Protein AF-A0A380DVN3-F1 (afdb_monomer_lite)

Structure (mmCIF, N/CA/C/O backbone):
data_AF-A0A380DVN3-F1
#
_entry.id   AF-A0A380DVN3-F1
#
loop_
_atom_site.group_PDB
_atom_site.id
_atom_site.type_symbol
_atom_site.label_atom_id
_atom_site.label_alt_id
_atom_site.label_comp_id
_atom_site.label_asym_id
_atom_site.label_entity_id
_atom_site.label_seq_id
_atom_site.pdbx_PDB_ins_code
_atom_site.Cartn_x
_atom_site.Cartn_y
_atom_site.Cartn_z
_atom_site.occupancy
_atom_site.B_iso_or_equiv
_atom_site.auth_seq_id
_atom_site.auth_comp_id
_atom_site.auth_asym_id
_atom_site.auth_atom_id
_atom_site.pdbx_PDB_model_num
ATOM 1 N N . MET A 1 1 ? -17.365 6.512 11.469 1.00 57.22 1 MET A N 1
ATOM 2 C CA . MET A 1 1 ? -17.060 5.549 12.555 1.00 57.22 1 MET A CA 1
ATOM 3 C C . MET A 1 1 ? -17.392 4.105 12.179 1.00 57.22 1 MET A C 1
ATOM 5 O O . MET A 1 1 ? -16.638 3.231 12.571 1.00 57.22 1 MET A O 1
ATOM 9 N N . LYS A 1 2 ? -18.469 3.851 11.414 1.00 80.12 2 LYS A N 1
ATOM 10 C CA . LYS A 1 2 ? -18.889 2.492 11.026 1.00 80.12 2 LYS A CA 1
ATOM 11 C C . LYS A 1 2 ? -17.952 1.792 10.036 1.00 80.12 2 LYS A C 1
ATOM 13 O O . LYS A 1 2 ? -17.666 0.627 10.229 1.00 80.12 2 LYS A O 1
ATOM 18 N N . THR A 1 3 ? -17.379 2.519 9.079 1.00 93.12 3 THR A N 1
ATOM 19 C CA . THR A 1 3 ? -16.605 1.939 7.967 1.00 93.12 3 THR A CA 1
ATOM 20 C C . THR A 1 3 ? -15.457 1.022 8.403 1.00 93.12 3 THR A C 1
ATOM 22 O O . THR A 1 3 ? -15.417 -0.133 8.015 1.00 93.12 3 THR A O 1
ATOM 25 N N . PHE A 1 4 ? -14.549 1.480 9.274 1.00 93.06 4 PHE A N 1
ATOM 26 C CA . PHE A 1 4 ? -13.461 0.612 9.749 1.00 93.06 4 PHE A CA 1
ATOM 27 C C . PHE A 1 4 ? -13.952 -0.519 10.647 1.00 93.06 4 PHE A C 1
ATOM 29 O O . PHE A 1 4 ? -13.306 -1.559 10.710 1.00 93.06 4 PHE A O 1
ATOM 36 N N . LYS A 1 5 ? -15.085 -0.323 11.334 1.00 92.88 5 LYS A N 1
ATOM 37 C CA . LYS A 1 5 ? -15.685 -1.378 12.141 1.00 92.88 5 LYS A CA 1
ATOM 38 C C . LYS A 1 5 ? -16.266 -2.476 11.250 1.00 92.88 5 LYS A C 1
ATOM 40 O O . LYS A 1 5 ? -16.000 -3.634 11.513 1.00 92.88 5 LYS A O 1
ATOM 45 N N . GLU A 1 6 ? -16.920 -2.106 10.154 1.00 95.38 6 GLU A N 1
ATOM 46 C CA . GLU A 1 6 ? -17.365 -3.031 9.105 1.00 95.38 6 GLU A CA 1
ATOM 47 C C . GLU A 1 6 ? -16.175 -3.749 8.452 1.00 95.38 6 GLU A C 1
ATOM 49 O O . GLU A 1 6 ? -16.211 -4.963 8.303 1.00 95.38 6 GLU A O 1
ATOM 54 N N . TYR A 1 7 ? -15.083 -3.041 8.140 1.00 95.88 7 TYR A N 1
ATOM 55 C CA . TYR A 1 7 ? -13.867 -3.679 7.614 1.00 95.88 7 TYR A CA 1
ATOM 56 C C . TYR A 1 7 ? -13.255 -4.680 8.595 1.00 95.88 7 TYR A C 1
ATOM 58 O O . TYR A 1 7 ? -12.763 -5.721 8.172 1.00 95.88 7 TYR A O 1
ATOM 66 N N . GLN A 1 8 ? -13.291 -4.378 9.895 1.00 94.56 8 GLN A N 1
ATOM 67 C CA . GLN A 1 8 ? -12.841 -5.300 10.933 1.00 94.56 8 GLN A CA 1
ATOM 68 C C . GLN A 1 8 ? -13.773 -6.511 11.053 1.00 94.56 8 GLN A C 1
ATOM 70 O O . GLN A 1 8 ? -13.293 -7.636 11.113 1.00 94.56 8 GLN A O 1
ATOM 75 N N . ASP A 1 9 ? -15.086 -6.283 11.102 1.00 95.19 9 ASP A N 1
ATOM 76 C CA . ASP A 1 9 ? -16.087 -7.334 11.318 1.00 95.19 9 ASP A CA 1
ATOM 77 C C . ASP A 1 9 ? -16.170 -8.301 10.127 1.00 95.19 9 ASP A C 1
ATOM 79 O O . ASP A 1 9 ? -16.458 -9.480 10.314 1.00 95.19 9 ASP A O 1
ATOM 83 N N . ASN A 1 10 ? -15.869 -7.815 8.920 1.00 95.75 10 ASN A N 1
ATOM 84 C CA . ASN A 1 10 ? -15.857 -8.608 7.692 1.00 95.75 10 ASN A CA 1
ATOM 85 C C . ASN A 1 10 ? -14.471 -9.172 7.333 1.00 95.75 10 ASN A C 1
ATOM 87 O O . ASN A 1 10 ? -14.340 -9.757 6.262 1.00 95.75 10 ASN A O 1
ATOM 91 N N . GLU A 1 11 ? -13.438 -8.936 8.154 1.00 93.00 11 GLU A N 1
ATOM 92 C CA . GLU A 1 11 ? -12.032 -9.241 7.824 1.00 93.00 11 GLU A CA 1
ATOM 93 C C . GLU A 1 11 ? -11.644 -8.778 6.407 1.00 93.00 11 GLU A C 1
ATOM 95 O O . GLU A 1 11 ? -10.947 -9.459 5.655 1.00 93.00 11 GLU A O 1
ATOM 100 N N . GLN A 1 12 ? -12.138 -7.600 6.018 1.00 93.25 12 GLN A N 1
ATOM 101 C CA . GLN A 1 12 ? -12.048 -7.132 4.644 1.00 93.25 12 GLN A CA 1
ATOM 102 C C . GLN A 1 12 ? -10.587 -6.881 4.261 1.00 93.25 12 GLN A C 1
ATOM 104 O O . GLN A 1 12 ? -9.881 -6.135 4.946 1.00 93.25 12 GLN A O 1
ATOM 109 N N . LEU A 1 13 ? -10.165 -7.457 3.134 1.00 92.25 13 LEU A N 1
ATOM 110 C CA . LEU A 1 13 ? -8.881 -7.149 2.513 1.00 92.25 13 LEU A CA 1
ATOM 111 C C . LEU A 1 13 ? -8.915 -5.729 1.941 1.00 92.25 13 LEU A C 1
ATOM 113 O O . LEU A 1 13 ? -9.790 -5.363 1.153 1.00 92.25 13 LEU A O 1
ATOM 117 N N . LEU A 1 14 ? -7.961 -4.918 2.380 1.00 92.81 14 LEU A N 1
ATOM 118 C CA . LEU A 1 14 ? -7.795 -3.524 2.004 1.00 92.81 14 LEU A CA 1
ATOM 119 C C . LEU A 1 14 ? -6.467 -3.359 1.274 1.00 92.81 14 LEU A C 1
ATOM 121 O O . LEU A 1 14 ? -5.404 -3.582 1.858 1.00 92.81 14 LEU A O 1
ATOM 125 N N . ASP A 1 15 ? -6.537 -2.896 0.029 1.00 89.75 15 ASP A N 1
ATOM 126 C CA . ASP A 1 15 ? -5.372 -2.427 -0.713 1.00 89.75 15 ASP A CA 1
ATOM 127 C C . ASP A 1 15 ? -5.040 -0.988 -0.290 1.00 89.75 15 ASP A C 1
ATOM 129 O O . ASP A 1 15 ? -5.816 -0.054 -0.528 1.00 89.75 15 ASP A O 1
ATOM 133 N N . ILE A 1 16 ? -3.913 -0.808 0.400 1.00 92.06 16 ILE A N 1
ATOM 134 C CA . ILE A 1 16 ? -3.509 0.476 0.977 1.00 92.06 16 ILE A CA 1
ATOM 135 C C . ILE A 1 16 ? -2.150 0.933 0.452 1.00 92.06 16 ILE A C 1
ATOM 137 O O . ILE A 1 16 ? -1.242 0.151 0.173 1.00 92.06 16 ILE A O 1
ATOM 141 N N . ARG A 1 17 ? -1.991 2.257 0.378 1.00 91.19 17 ARG A N 1
ATOM 142 C CA . ARG A 1 17 ? -0.750 2.922 -0.029 1.00 91.19 17 ARG A CA 1
ATOM 143 C C . ARG A 1 17 ? -0.169 3.683 1.149 1.00 91.19 17 ARG A C 1
ATOM 145 O O . ARG A 1 17 ? -0.834 4.562 1.696 1.00 91.19 17 ARG A O 1
ATOM 152 N N . VAL A 1 18 ? 1.071 3.376 1.520 1.00 91.38 18 VAL A N 1
ATOM 153 C CA . VAL A 1 18 ? 1.731 3.987 2.681 1.00 91.38 18 VAL A CA 1
ATOM 154 C C . VAL A 1 18 ? 3.037 4.641 2.256 1.00 91.38 18 VAL A C 1
ATOM 156 O O . VAL A 1 18 ? 3.942 3.991 1.738 1.00 91.38 18 VAL A O 1
ATOM 159 N N . VAL A 1 19 ? 3.147 5.946 2.504 1.00 89.38 19 VAL A N 1
ATOM 160 C CA . VAL A 1 19 ? 4.385 6.704 2.298 1.00 89.38 19 VAL A CA 1
ATOM 161 C C . VAL A 1 19 ? 5.205 6.677 3.587 1.00 89.38 19 VAL A C 1
ATOM 163 O O . VAL A 1 19 ? 4.736 7.116 4.637 1.00 89.38 19 VAL A O 1
ATOM 166 N N . ILE A 1 20 ? 6.432 6.159 3.516 1.00 89.62 20 ILE A N 1
ATOM 167 C CA . ILE A 1 20 ? 7.307 5.956 4.679 1.00 89.62 20 ILE A CA 1
ATOM 168 C C . ILE A 1 20 ? 8.374 7.058 4.727 1.00 89.62 20 ILE A C 1
ATOM 170 O O . ILE A 1 20 ? 8.981 7.397 3.711 1.00 89.62 20 ILE A O 1
ATOM 174 N N . THR A 1 21 ? 8.625 7.605 5.920 1.00 92.12 21 THR A N 1
ATOM 175 C CA . THR A 1 21 ? 9.653 8.622 6.235 1.00 92.12 21 THR A CA 1
ATOM 176 C C . THR A 1 21 ? 9.416 10.021 5.657 1.00 92.12 21 THR A C 1
ATOM 178 O O . THR A 1 21 ? 9.417 10.982 6.423 1.00 92.12 21 THR A O 1
ATOM 181 N N . ARG A 1 22 ? 9.246 10.178 4.338 1.00 90.94 22 ARG A N 1
ATOM 182 C CA . ARG A 1 22 ? 9.094 11.490 3.677 1.00 90.94 22 ARG A CA 1
ATOM 183 C C . ARG A 1 22 ? 7.916 11.484 2.711 1.00 90.94 22 ARG A C 1
ATOM 185 O O . ARG A 1 22 ? 7.835 10.557 1.915 1.00 90.94 22 ARG A O 1
ATOM 192 N N . PRO A 1 23 ? 7.096 12.548 2.671 1.00 85.25 23 PRO A N 1
ATOM 193 C CA . PRO A 1 23 ? 5.916 12.623 1.805 1.00 85.25 23 PRO A CA 1
ATOM 194 C C . PRO A 1 23 ? 6.240 12.595 0.302 1.00 85.25 23 PRO A C 1
ATOM 196 O O . PRO A 1 23 ? 5.359 12.321 -0.499 1.00 85.25 23 PRO A O 1
ATOM 199 N N . ALA A 1 24 ? 7.491 12.876 -0.076 1.00 80.81 24 ALA A N 1
ATOM 200 C CA . ALA A 1 24 ? 7.960 12.829 -1.460 1.00 80.81 24 ALA A CA 1
ATOM 201 C C . ALA A 1 24 ? 8.380 11.423 -1.931 1.00 80.81 24 ALA A C 1
ATOM 203 O O . ALA A 1 24 ? 8.731 11.264 -3.096 1.00 80.81 24 ALA A O 1
ATOM 204 N N . ASN A 1 25 ? 8.417 10.426 -1.040 1.00 76.88 25 ASN A N 1
ATOM 205 C CA . ASN A 1 25 ? 8.773 9.061 -1.415 1.00 76.88 25 ASN A CA 1
ATOM 206 C C . ASN A 1 25 ? 7.600 8.379 -2.137 1.00 76.88 25 ASN A C 1
ATOM 208 O O . ASN A 1 25 ? 6.435 8.634 -1.822 1.00 76.88 25 ASN A O 1
ATOM 212 N N . ASP A 1 26 ? 7.918 7.451 -3.039 1.00 79.31 26 ASP A N 1
ATOM 213 C CA . ASP A 1 26 ? 6.907 6.595 -3.654 1.00 79.31 26 ASP A CA 1
ATOM 214 C C . ASP A 1 26 ? 6.189 5.750 -2.582 1.00 79.31 26 ASP A 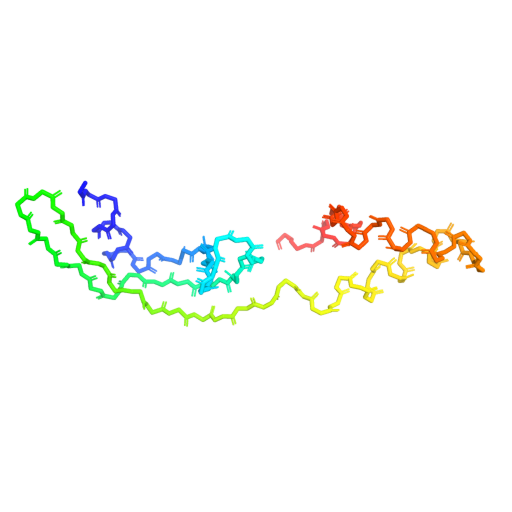C 1
ATOM 216 O O . ASP A 1 26 ? 6.850 5.182 -1.703 1.00 79.31 26 ASP A O 1
ATOM 220 N N . PRO A 1 27 ? 4.846 5.654 -2.616 1.00 82.94 27 PRO A N 1
ATOM 221 C CA . PRO A 1 27 ? 4.105 4.840 -1.664 1.00 82.94 27 PRO A CA 1
ATOM 222 C C . PRO A 1 27 ? 4.420 3.351 -1.829 1.00 82.94 27 PRO A C 1
ATOM 224 O O . PRO A 1 27 ? 4.368 2.816 -2.937 1.00 82.94 27 PRO A O 1
ATOM 227 N N . ALA A 1 28 ? 4.661 2.667 -0.714 1.00 87.12 28 ALA A N 1
ATOM 228 C CA . ALA A 1 28 ? 4.660 1.212 -0.673 1.00 87.12 28 ALA A CA 1
ATOM 229 C C . ALA A 1 28 ? 3.214 0.691 -0.687 1.00 87.12 28 ALA A C 1
ATOM 231 O O . ALA A 1 28 ? 2.317 1.312 -0.105 1.00 87.12 28 ALA A O 1
ATOM 232 N N . LEU A 1 29 ? 3.002 -0.434 -1.368 1.00 86.56 29 LEU A N 1
ATOM 233 C CA . LEU A 1 29 ? 1.702 -1.084 -1.487 1.00 86.56 29 LEU A CA 1
ATOM 234 C C . LEU A 1 29 ? 1.589 -2.207 -0.465 1.00 86.56 29 LEU A C 1
ATOM 236 O O . LEU A 1 29 ? 2.531 -2.983 -0.276 1.00 86.56 29 LEU A O 1
ATOM 240 N N . PHE A 1 30 ? 0.438 -2.281 0.187 1.00 90.88 30 PHE A N 1
ATOM 241 C CA . PHE A 1 30 ? 0.154 -3.324 1.155 1.00 90.88 30 PHE A CA 1
ATOM 242 C C . PHE A 1 30 ? -1.248 -3.859 0.951 1.00 90.88 30 PHE A C 1
ATOM 244 O O . PHE A 1 30 ? -2.203 -3.097 0.821 1.00 90.88 30 PHE A O 1
ATOM 251 N N . GLU A 1 31 ? -1.361 -5.175 1.020 1.00 92.81 31 GLU A N 1
ATOM 252 C CA . GLU A 1 31 ? -2.625 -5.830 1.298 1.00 92.81 31 GLU A CA 1
ATOM 253 C C . GLU A 1 31 ? -2.766 -5.920 2.818 1.00 92.81 31 GLU A C 1
ATOM 255 O O . GLU A 1 31 ? -1.828 -6.317 3.516 1.00 92.81 31 GLU A O 1
ATOM 260 N N . SER A 1 32 ? -3.896 -5.475 3.359 1.00 94.62 32 SER A N 1
ATOM 261 C CA . SER A 1 32 ? -4.040 -5.308 4.804 1.00 94.62 32 SER A CA 1
ATOM 262 C C . SER A 1 32 ? -5.430 -5.638 5.322 1.00 94.62 32 SER A C 1
ATOM 264 O O . SER A 1 32 ? -6.418 -5.512 4.607 1.00 94.62 32 SER A O 1
ATOM 266 N N . THR A 1 33 ? -5.513 -6.011 6.595 1.00 96.56 33 THR A N 1
ATOM 267 C CA . THR A 1 33 ? -6.775 -6.183 7.326 1.00 96.56 33 THR A CA 1
ATOM 268 C C . THR A 1 33 ? -6.750 -5.371 8.618 1.00 96.56 33 THR A C 1
ATOM 270 O O . THR A 1 33 ? -5.693 -5.066 9.182 1.00 96.56 33 THR A O 1
ATOM 273 N N . VAL A 1 34 ? -7.927 -4.967 9.103 1.00 97.00 34 VAL A N 1
ATOM 274 C CA . VAL A 1 34 ? -8.037 -4.192 10.346 1.00 97.00 34 VAL A CA 1
ATOM 275 C C . VAL A 1 34 ? -7.937 -5.131 11.545 1.00 97.00 34 VAL A C 1
ATOM 277 O O . VAL A 1 34 ? -8.863 -5.885 11.828 1.00 97.00 34 VAL A O 1
ATOM 280 N N . LYS A 1 35 ? -6.843 -5.043 12.309 1.00 96.69 35 LYS A N 1
ATOM 281 C CA . LYS A 1 35 ? -6.623 -5.902 13.481 1.00 96.69 35 LYS A CA 1
ATOM 282 C C . LYS A 1 35 ? -7.299 -5.371 14.737 1.00 96.69 35 LYS A C 1
ATOM 284 O O . LYS A 1 35 ? -7.895 -6.126 15.502 1.00 96.69 35 LYS A O 1
ATOM 289 N N . SER A 1 36 ? -7.196 -4.066 14.982 1.00 95.81 36 SER A N 1
ATOM 290 C CA . SER A 1 36 ? -7.818 -3.445 16.155 1.00 95.81 36 SER A CA 1
ATOM 291 C C . SER A 1 36 ? -8.168 -1.981 15.927 1.00 95.81 36 SER A C 1
ATOM 293 O O . SER A 1 36 ? -7.524 -1.284 15.143 1.00 95.81 36 SER A O 1
ATOM 295 N N . ILE A 1 37 ? -9.196 -1.519 16.642 1.00 95.56 37 ILE A N 1
ATOM 296 C CA . ILE A 1 37 ? -9.685 -0.142 16.598 1.00 95.56 37 ILE A CA 1
ATOM 297 C C . ILE A 1 37 ? -9.843 0.354 18.031 1.00 95.56 37 ILE A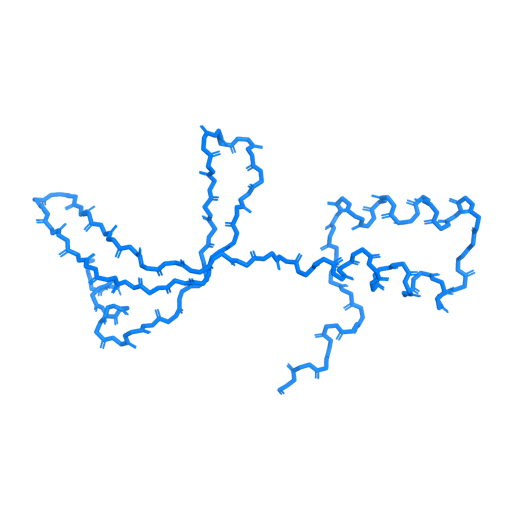 C 1
ATOM 299 O O . ILE A 1 37 ? -10.567 -0.243 18.830 1.00 95.56 37 ILE A O 1
ATOM 303 N N . LYS A 1 38 ? -9.203 1.478 18.350 1.00 95.75 38 LYS A N 1
ATOM 304 C CA . LYS A 1 38 ? -9.358 2.182 19.622 1.00 95.75 38 LYS A CA 1
ATOM 305 C C . LYS A 1 38 ? -9.908 3.578 19.370 1.00 95.75 38 LYS A C 1
ATOM 307 O O . LYS A 1 38 ? -9.264 4.406 18.732 1.00 95.75 38 LYS A O 1
ATOM 312 N N . ASN A 1 39 ? -11.101 3.835 19.891 1.00 93.75 39 ASN A N 1
ATOM 313 C CA . ASN A 1 39 ? -11.787 5.110 19.725 1.00 93.75 39 ASN A CA 1
ATOM 314 C C . ASN A 1 39 ? -11.508 6.047 20.903 1.00 93.75 39 ASN A C 1
ATOM 316 O O . ASN A 1 39 ? -11.505 5.628 22.061 1.00 93.75 39 ASN A O 1
ATOM 320 N N . PHE A 1 40 ? -11.321 7.324 20.593 1.00 93.31 40 PHE A N 1
ATOM 321 C CA . PHE A 1 40 ? -11.248 8.425 21.547 1.00 93.31 40 PHE A CA 1
ATOM 322 C C . PHE A 1 40 ? -12.403 9.401 21.283 1.00 93.31 40 PHE A C 1
ATOM 324 O O . PHE A 1 40 ? -13.254 9.154 20.431 1.00 93.31 40 PHE A O 1
ATOM 331 N N . LYS A 1 41 ? -12.456 10.522 22.015 1.00 93.50 41 LYS A N 1
ATOM 332 C CA . LYS A 1 41 ? -13.559 11.496 21.897 1.00 93.50 41 LYS A CA 1
ATOM 333 C C . LYS A 1 41 ? -13.735 12.040 20.474 1.00 93.50 41 LYS A C 1
ATOM 335 O O . LYS A 1 41 ? -14.862 12.195 20.025 1.00 93.50 41 LYS A O 1
ATOM 340 N N . THR A 1 42 ? -12.633 12.343 19.789 1.00 94.88 42 THR A N 1
ATOM 341 C CA . THR A 1 42 ? -12.634 12.968 18.451 1.00 94.88 42 THR A CA 1
ATOM 342 C C . THR A 1 42 ? -11.690 12.294 17.458 1.00 94.88 42 THR A C 1
ATOM 344 O O . THR A 1 42 ? -11.691 12.637 16.281 1.00 94.88 42 THR A O 1
ATOM 347 N N . THR A 1 43 ? -10.880 11.341 17.912 1.00 95.56 43 THR A N 1
ATOM 348 C CA . THR A 1 43 ? -9.877 10.645 17.102 1.00 95.56 43 THR A CA 1
ATOM 349 C C . THR A 1 43 ? -10.008 9.139 17.277 1.00 95.56 43 THR A C 1
ATOM 351 O O . THR A 1 43 ? -10.682 8.653 18.187 1.00 95.56 43 THR A O 1
ATOM 354 N N . MET A 1 44 ? -9.352 8.385 16.403 1.00 94.62 44 MET A N 1
ATOM 355 C CA . MET A 1 44 ? -9.271 6.935 16.500 1.00 94.62 44 MET A CA 1
ATOM 356 C C . MET A 1 44 ? -7.863 6.463 16.148 1.00 94.62 44 MET A C 1
ATOM 358 O O . MET A 1 44 ? -7.178 7.081 15.336 1.00 94.62 44 MET A O 1
ATOM 362 N N . SER A 1 45 ? -7.440 5.374 16.777 1.00 96.75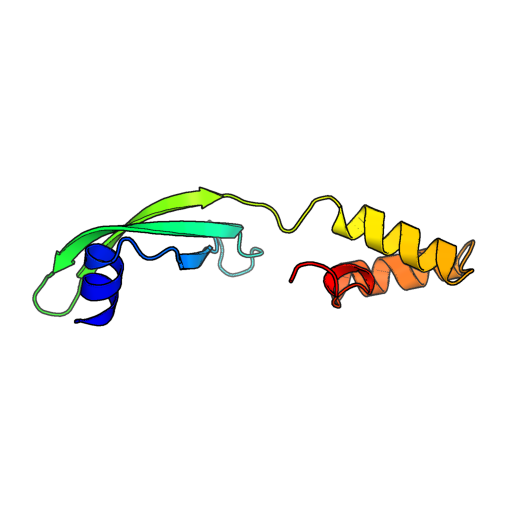 45 SER A N 1
ATOM 363 C CA . SER A 1 45 ? -6.215 4.646 16.464 1.00 96.75 45 SER A CA 1
ATOM 364 C C . SER A 1 45 ? -6.604 3.293 15.884 1.00 96.75 45 SER A C 1
ATOM 366 O O . SER A 1 45 ? -7.458 2.603 16.443 1.00 96.75 45 SER A O 1
ATOM 368 N N . ILE A 1 46 ? -6.016 2.945 14.745 1.00 96.56 46 ILE A N 1
ATOM 369 C CA . ILE A 1 46 ? -6.313 1.719 14.007 1.00 96.56 46 ILE A CA 1
ATOM 370 C C . ILE A 1 46 ? -4.995 0.997 13.780 1.00 96.56 46 ILE A C 1
ATOM 372 O O . ILE A 1 46 ? -4.027 1.610 13.330 1.00 96.56 46 ILE A O 1
ATOM 376 N N . VAL A 1 47 ? -4.965 -0.291 14.103 1.00 97.56 47 VAL A N 1
ATOM 377 C CA . VAL A 1 47 ? -3.831 -1.166 13.807 1.00 97.56 47 VAL A CA 1
ATOM 378 C C . VAL A 1 47 ? -4.220 -2.062 12.648 1.00 97.56 47 VAL A C 1
ATOM 380 O O . VAL A 1 47 ? -5.256 -2.727 12.705 1.00 97.56 47 VAL A O 1
ATOM 383 N N . PHE A 1 48 ? -3.370 -2.083 11.630 1.00 97.25 48 PHE A N 1
ATOM 384 C CA . PHE A 1 48 ? -3.501 -2.947 10.468 1.00 97.25 48 PHE A CA 1
ATOM 385 C C . PHE A 1 48 ? -2.478 -4.075 10.554 1.00 97.25 48 PHE A C 1
ATOM 387 O O . PHE A 1 48 ? -1.348 -3.863 11.001 1.00 97.25 48 PHE A O 1
ATOM 394 N N . GLU A 1 49 ? -2.886 -5.263 10.135 1.00 96.56 49 GLU A N 1
ATOM 395 C CA . GLU A 1 49 ? -1.970 -6.342 9.784 1.00 96.56 49 GLU A CA 1
ATOM 396 C C . GLU A 1 49 ? -1.729 -6.240 8.277 1.00 96.56 49 GLU A C 1
ATOM 398 O O . GLU A 1 49 ? -2.693 -6.223 7.515 1.00 96.56 49 GLU A O 1
ATOM 403 N N . CYS A 1 50 ? -0.473 -6.079 7.853 1.00 93.31 50 CYS A N 1
ATOM 404 C CA . CYS A 1 50 ? -0.138 -5.724 6.474 1.00 93.31 50 CYS A CA 1
ATOM 405 C C . CYS A 1 50 ? 0.870 -6.701 5.869 1.00 93.31 50 CYS A C 1
ATOM 407 O O . CYS A 1 50 ? 1.911 -6.974 6.469 1.00 93.31 50 CYS A O 1
ATOM 409 N N . HIS A 1 51 ? 0.615 -7.110 4.631 1.00 92.06 51 HIS A N 1
ATOM 410 C CA . HIS A 1 51 ? 1.547 -7.8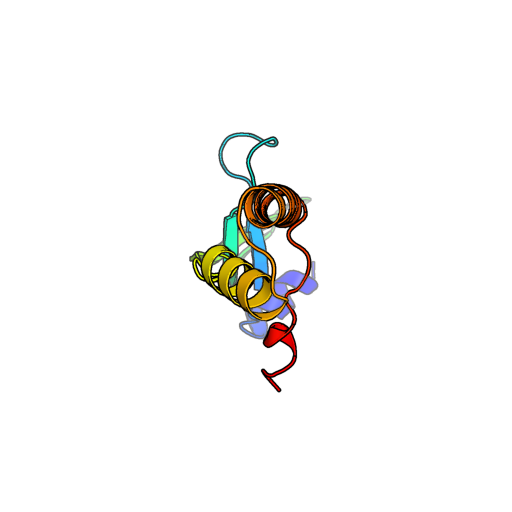24 3.771 1.00 92.06 51 HIS A CA 1
ATOM 411 C C . HIS A 1 51 ? 2.015 -6.872 2.672 1.00 92.06 51 HIS A C 1
ATOM 413 O O . HIS A 1 51 ? 1.216 -6.378 1.876 1.00 92.06 51 HIS A O 1
ATOM 419 N N . ILE A 1 52 ? 3.315 -6.562 2.660 1.00 90.75 52 ILE A N 1
ATOM 420 C CA . ILE A 1 52 ? 3.897 -5.726 1.609 1.00 90.75 52 ILE A CA 1
ATOM 421 C C . ILE A 1 52 ? 3.961 -6.526 0.315 1.00 90.75 52 ILE A C 1
ATOM 423 O O . ILE A 1 52 ? 4.447 -7.657 0.302 1.00 90.75 52 ILE A O 1
ATOM 427 N N . TYR A 1 53 ? 3.523 -5.920 -0.780 1.00 81.56 53 TYR A N 1
ATOM 428 C CA . TYR A 1 53 ? 3.741 -6.471 -2.106 1.00 81.56 53 TYR A CA 1
ATOM 429 C C . TYR A 1 53 ? 4.343 -5.398 -3.007 1.00 81.56 53 TYR A C 1
ATOM 431 O O . TYR A 1 53 ? 4.159 -4.194 -2.821 1.00 81.56 53 TYR A O 1
ATOM 439 N N . THR A 1 54 ? 5.136 -5.838 -3.975 1.00 71.50 54 THR A N 1
ATOM 440 C CA . THR A 1 54 ? 5.655 -4.944 -5.007 1.00 71.50 54 THR A CA 1
ATOM 441 C C . THR A 1 54 ? 4.750 -5.070 -6.220 1.00 71.50 54 THR A C 1
ATOM 443 O O . THR A 1 54 ? 4.387 -6.182 -6.601 1.00 71.50 54 THR A O 1
ATOM 446 N N . LEU A 1 55 ? 4.368 -3.939 -6.825 1.00 62.41 55 LEU A N 1
ATOM 447 C CA . LEU A 1 55 ? 3.845 -3.940 -8.193 1.00 62.41 55 LEU A CA 1
ATOM 448 C C . LEU A 1 55 ? 4.905 -4.649 -9.041 1.00 62.41 55 LEU A C 1
ATOM 450 O O . LEU A 1 55 ? 6.022 -4.141 -9.142 1.00 62.41 55 LEU A O 1
ATOM 454 N N . ARG A 1 56 ? 4.558 -5.867 -9.479 1.00 54.19 56 ARG A N 1
ATOM 455 C CA . ARG A 1 56 ? 5.413 -6.922 -10.041 1.00 54.19 56 ARG A CA 1
ATOM 456 C C . ARG A 1 56 ? 6.744 -6.391 -10.588 1.00 54.19 56 ARG A C 1
ATOM 458 O O . ARG A 1 56 ? 6.767 -5.583 -11.513 1.00 54.19 56 ARG A O 1
ATOM 465 N N . GLN A 1 57 ? 7.850 -6.954 -10.096 1.00 55.66 57 GLN A N 1
ATOM 466 C CA . GLN A 1 57 ? 9.178 -6.871 -10.730 1.00 55.66 57 GLN A CA 1
ATOM 467 C C . GLN A 1 57 ? 9.140 -7.206 -12.238 1.00 55.66 57 GLN A C 1
ATOM 469 O O . GLN A 1 57 ? 9.984 -6.736 -12.991 1.00 55.66 57 GLN A O 1
ATOM 474 N N . GLN A 1 58 ? 8.099 -7.914 -12.688 1.00 59.78 58 GLN A N 1
ATOM 475 C CA . GLN A 1 58 ? 7.827 -8.211 -14.089 1.00 59.78 58 GLN A CA 1
ATOM 476 C C . GLN A 1 58 ? 7.330 -7.021 -14.914 1.00 59.78 58 GLN A C 1
ATOM 478 O O . GLN A 1 58 ? 7.321 -7.139 -16.122 1.00 59.78 58 GLN A O 1
ATOM 483 N N . TYR A 1 59 ? 6.938 -5.864 -14.360 1.00 71.12 59 TYR A N 1
ATOM 484 C CA . TYR A 1 59 ? 6.491 -4.754 -15.222 1.00 71.12 59 TYR A CA 1
ATOM 485 C C . TYR A 1 59 ? 7.598 -4.312 -16.182 1.00 71.12 59 TYR A C 1
ATOM 487 O O . TYR A 1 59 ? 7.338 -4.072 -17.354 1.00 71.12 59 TYR A O 1
ATOM 495 N N . ALA A 1 60 ? 8.840 -4.234 -15.698 1.00 76.69 60 ALA A N 1
ATOM 496 C CA . ALA A 1 60 ? 9.983 -3.935 -16.551 1.00 76.69 60 ALA A CA 1
ATOM 497 C C . ALA A 1 60 ? 10.221 -5.051 -17.583 1.00 76.69 60 ALA A C 1
ATOM 499 O O . ALA A 1 60 ? 10.521 -4.757 -18.734 1.00 76.69 60 ALA A O 1
ATOM 500 N N . GLU A 1 61 ? 10.056 -6.312 -17.187 1.00 79.25 61 GLU A N 1
ATOM 501 C CA . GLU A 1 61 ? 10.252 -7.477 -18.057 1.00 79.25 61 GLU A CA 1
ATOM 502 C C . GLU A 1 61 ? 9.157 -7.563 -19.132 1.00 79.25 61 GLU A C 1
ATOM 504 O O . GLU A 1 61 ? 9.473 -7.562 -20.314 1.00 79.25 61 GLU A O 1
ATOM 509 N N . SER A 1 62 ? 7.883 -7.499 -18.746 1.00 81.56 62 SER A N 1
ATOM 510 C CA . SER A 1 62 ? 6.716 -7.496 -19.632 1.00 81.56 62 SER A CA 1
ATOM 511 C C . SER A 1 62 ? 6.649 -6.249 -20.516 1.00 81.56 62 SER A C 1
ATOM 513 O O . SER A 1 62 ? 6.266 -6.332 -21.678 1.00 81.56 62 SER A O 1
ATOM 515 N N . L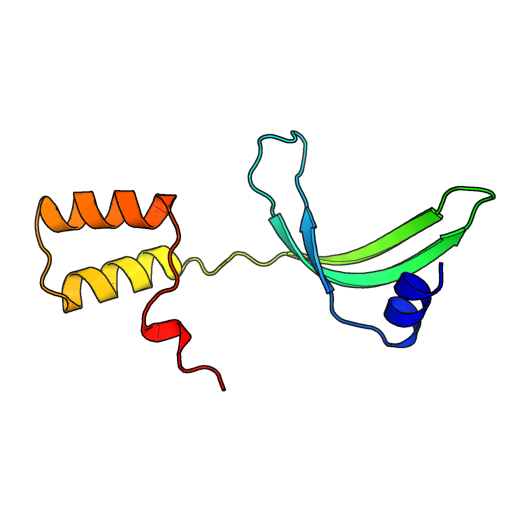EU A 1 63 ? 7.050 -5.074 -20.013 1.00 83.81 63 LEU A N 1
ATOM 516 C CA . LEU A 1 63 ? 7.170 -3.876 -20.849 1.00 83.81 63 LEU A CA 1
ATOM 517 C C . LEU A 1 63 ? 8.257 -4.066 -21.909 1.00 83.81 63 LEU A C 1
ATOM 519 O O . LEU A 1 63 ? 8.074 -3.648 -23.050 1.00 83.81 63 LEU A O 1
ATOM 523 N N . LEU A 1 64 ? 9.394 -4.656 -21.538 1.00 86.06 64 LEU A N 1
ATOM 524 C CA . LEU A 1 64 ? 10.471 -4.932 -22.481 1.00 86.06 64 LEU A CA 1
ATOM 525 C C . LEU A 1 64 ? 10.036 -5.966 -23.526 1.00 86.06 64 LEU A C 1
ATOM 527 O O . LEU A 1 64 ? 10.253 -5.729 -24.711 1.00 86.06 64 LEU A O 1
ATOM 531 N N . GLU A 1 65 ? 9.389 -7.051 -23.100 1.00 86.25 65 GLU A N 1
ATOM 532 C CA . GLU A 1 65 ? 8.822 -8.096 -23.961 1.00 86.25 65 GLU A CA 1
ATOM 533 C C . GLU A 1 65 ? 7.832 -7.501 -24.968 1.00 86.25 65 GLU A C 1
ATOM 535 O O . GLU A 1 65 ? 8.041 -7.619 -26.172 1.00 86.25 65 GLU A O 1
ATOM 540 N N . GLN A 1 66 ? 6.861 -6.707 -24.505 1.00 86.62 66 GLN A N 1
ATOM 541 C CA . GLN A 1 66 ? 5.881 -6.064 -25.381 1.00 86.62 66 GLN A CA 1
ATOM 542 C C . GLN A 1 66 ? 6.526 -5.111 -26.402 1.00 86.62 66 GLN A C 1
ATOM 544 O O . GLN A 1 66 ? 6.087 -5.036 -27.547 1.00 86.62 66 GLN A O 1
ATOM 549 N N . LEU A 1 67 ? 7.548 -4.345 -26.005 1.00 89.75 67 LEU A N 1
ATOM 550 C CA . LEU A 1 67 ? 8.223 -3.424 -26.925 1.00 89.75 67 LEU A CA 1
ATOM 551 C C . LEU A 1 67 ? 9.065 -4.172 -27.969 1.00 89.75 67 LEU A C 1
ATOM 553 O O . LEU A 1 67 ? 9.173 -3.700 -29.101 1.00 89.75 67 LEU A O 1
ATOM 557 N N . ILE A 1 68 ? 9.645 -5.317 -27.603 1.00 90.69 68 ILE A N 1
ATOM 558 C CA . ILE A 1 68 ? 10.346 -6.201 -28.541 1.00 90.69 68 ILE A CA 1
ATOM 559 C C . ILE A 1 68 ? 9.342 -6.838 -29.513 1.00 90.69 68 ILE A C 1
ATOM 561 O O . ILE A 1 68 ? 9.584 -6.808 -30.720 1.00 90.69 68 ILE A O 1
ATOM 565 N N . ASP A 1 69 ? 8.203 -7.328 -29.019 1.00 89.94 69 ASP A N 1
ATOM 566 C CA . ASP A 1 69 ? 7.127 -7.912 -29.834 1.00 89.94 69 ASP A CA 1
ATOM 567 C C . ASP A 1 69 ? 6.486 -6.893 -30.786 1.00 89.94 69 ASP A C 1
ATOM 569 O O . ASP A 1 69 ? 6.159 -7.215 -31.929 1.00 89.94 69 ASP A O 1
ATOM 573 N N . ASP A 1 70 ? 6.370 -5.632 -30.356 1.00 88.62 70 ASP A N 1
ATOM 574 C CA . ASP A 1 70 ? 5.927 -4.507 -31.189 1.00 88.62 70 ASP A CA 1
ATOM 575 C C . ASP A 1 70 ? 7.008 -4.082 -32.226 1.0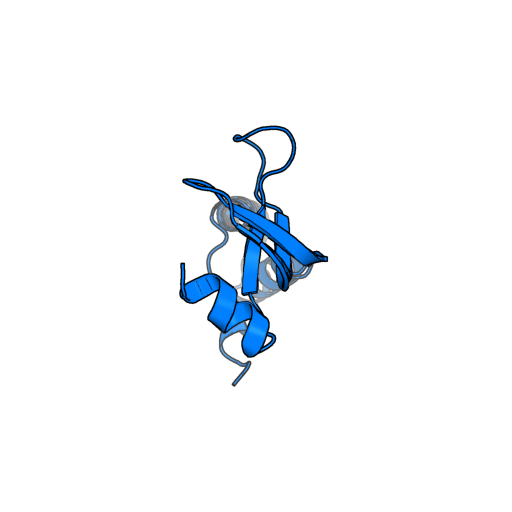0 88.62 70 ASP A C 1
ATOM 577 O O . ASP A 1 70 ? 6.794 -3.154 -33.012 1.00 88.62 70 ASP A O 1
ATOM 581 N N . GLY A 1 71 ? 8.163 -4.761 -32.264 1.00 90.50 71 GLY A N 1
ATOM 582 C CA . GLY A 1 71 ? 9.214 -4.608 -33.275 1.00 90.50 71 GLY A CA 1
ATOM 583 C C . GLY A 1 71 ? 10.217 -3.483 -33.008 1.00 90.50 71 GLY A C 1
ATOM 584 O O . GLY A 1 71 ? 11.010 -3.148 -33.894 1.00 90.50 71 GLY A O 1
ATOM 585 N N . LEU A 1 72 ? 10.209 -2.880 -31.813 1.00 91.88 72 LEU A N 1
ATOM 586 C CA . LEU A 1 72 ? 11.161 -1.822 -31.475 1.00 91.88 72 LEU A CA 1
ATOM 587 C C . LEU A 1 72 ? 12.547 -2.395 -31.182 1.00 91.88 72 LEU A C 1
ATOM 589 O O . LEU A 1 72 ? 12.715 -3.394 -30.487 1.00 91.88 72 LEU A O 1
ATOM 593 N N . SER A 1 73 ? 13.577 -1.695 -31.651 1.00 90.62 73 SER A N 1
ATOM 594 C CA . SER A 1 73 ? 14.968 -2.070 -31.402 1.00 90.62 73 SER A CA 1
ATOM 595 C C . SER A 1 73 ? 15.870 -0.843 -31.240 1.00 90.62 73 SER A C 1
ATOM 597 O O . SER A 1 73 ? 15.462 0.299 -31.465 1.00 90.62 73 SER A O 1
ATOM 599 N N . GLY A 1 74 ? 17.105 -1.065 -30.781 1.00 91.00 74 GLY A N 1
ATOM 600 C CA . GLY A 1 74 ? 18.122 -0.017 -30.669 1.00 91.00 74 GLY A CA 1
ATOM 601 C C . GLY A 1 74 ? 17.708 1.160 -29.775 1.00 91.00 74 GLY A C 1
ATOM 602 O O . GLY A 1 74 ? 17.255 0.982 -28.644 1.00 91.00 74 GLY A O 1
ATOM 603 N N . GLU A 1 75 ? 17.899 2.384 -30.266 1.00 91.56 75 GLU A N 1
ATOM 604 C CA . GLU A 1 75 ? 17.606 3.612 -29.509 1.00 91.56 75 GLU A CA 1
ATOM 605 C C . GLU A 1 75 ? 16.103 3.878 -29.340 1.00 91.56 75 GLU A C 1
ATOM 607 O O . GLU A 1 75 ? 15.679 4.471 -28.344 1.00 91.56 75 GLU A O 1
ATOM 612 N N . GLU A 1 76 ? 15.275 3.397 -30.267 1.00 89.56 76 GLU A N 1
ATOM 613 C CA . GLU A 1 76 ? 13.820 3.562 -30.198 1.00 89.56 76 GLU A CA 1
ATOM 614 C C . GLU A 1 76 ? 13.217 2.741 -29.052 1.00 89.56 76 GLU A C 1
ATOM 616 O O . GLU A 1 76 ? 12.334 3.229 -28.334 1.00 89.56 76 GLU A O 1
ATOM 621 N N . LEU A 1 77 ? 13.771 1.546 -28.813 1.00 91.69 77 LEU A N 1
ATOM 622 C CA . LEU A 1 77 ? 13.434 0.701 -27.670 1.00 91.69 77 LEU A CA 1
ATOM 623 C C . LEU A 1 77 ? 13.783 1.397 -26.351 1.00 91.69 77 LEU A C 1
ATOM 625 O O . LEU A 1 77 ? 12.918 1.556 -25.492 1.00 91.69 77 LEU A O 1
ATOM 629 N N . LYS A 1 78 ? 15.018 1.896 -26.209 1.00 87.69 78 LYS A N 1
ATOM 630 C CA . LYS A 1 78 ? 15.469 2.587 -24.985 1.00 87.69 78 LYS A CA 1
ATOM 631 C C . LYS A 1 78 ? 14.617 3.813 -24.670 1.00 87.69 78 LYS A C 1
ATOM 633 O O . LYS A 1 78 ? 14.232 4.031 -23.519 1.00 87.69 78 LYS A O 1
ATOM 638 N N . LYS A 1 79 ? 14.308 4.623 -25.687 1.00 90.44 79 LYS A N 1
ATOM 639 C CA . LYS A 1 79 ? 13.499 5.839 -25.531 1.00 90.44 79 LYS A CA 1
ATOM 640 C C . LYS A 1 79 ? 12.074 5.509 -25.089 1.00 90.44 79 LYS A C 1
ATOM 642 O O . LYS A 1 79 ? 11.543 6.171 -24.195 1.00 90.44 79 LYS A O 1
ATOM 647 N N . SER A 1 80 ? 11.471 4.486 -25.689 1.00 86.00 80 SER A N 1
ATOM 648 C CA . SER A 1 80 ? 10.110 4.055 -25.361 1.00 86.00 80 SER A CA 1
ATOM 649 C C . SER A 1 80 ? 10.040 3.403 -23.981 1.00 86.00 80 SER A C 1
ATOM 651 O O . SER A 1 80 ? 9.173 3.773 -23.189 1.00 86.00 80 SER A O 1
ATOM 653 N N . PHE A 1 81 ? 11.006 2.544 -23.653 1.00 86.19 81 PHE A N 1
ATOM 654 C CA . PHE A 1 81 ? 11.129 1.880 -22.358 1.00 86.19 81 PHE A CA 1
ATOM 655 C C . PHE A 1 81 ? 11.269 2.883 -21.207 1.00 86.19 81 PHE A C 1
ATOM 657 O O . PHE A 1 81 ? 10.468 2.871 -20.277 1.00 86.19 81 PHE A O 1
ATOM 664 N N . ASN A 1 82 ? 12.208 3.833 -21.301 1.00 83.50 82 ASN A N 1
ATOM 665 C CA . ASN A 1 82 ? 12.411 4.849 -20.261 1.00 83.50 82 ASN A CA 1
ATOM 666 C C . ASN A 1 82 ? 11.172 5.725 -20.045 1.00 83.50 82 ASN A C 1
ATOM 668 O O . ASN A 1 82 ? 10.812 6.029 -18.908 1.00 83.50 82 ASN A O 1
ATOM 672 N N . ARG A 1 83 ? 10.493 6.112 -21.133 1.00 85.06 83 ARG A N 1
ATOM 673 C CA . ARG A 1 83 ? 9.252 6.890 -21.056 1.00 85.06 83 ARG A CA 1
ATOM 674 C C . ARG A 1 83 ? 8.149 6.105 -20.340 1.00 85.06 83 ARG A C 1
ATOM 676 O O . ARG A 1 83 ? 7.473 6.664 -19.482 1.00 85.06 83 ARG A O 1
ATOM 683 N N . MET A 1 84 ? 7.978 4.828 -20.675 1.00 81.00 84 MET A N 1
ATOM 684 C CA . MET A 1 84 ? 6.909 3.977 -20.136 1.00 81.00 84 MET A CA 1
ATOM 685 C C . MET A 1 84 ? 7.203 3.454 -18.723 1.00 81.00 84 MET A C 1
ATOM 687 O O . MET A 1 84 ? 6.273 3.217 -17.958 1.00 81.00 84 MET A O 1
ATOM 691 N N . MET A 1 85 ? 8.470 3.355 -18.319 1.00 80.56 85 MET A N 1
ATOM 692 C CA . MET A 1 85 ? 8.852 3.091 -16.926 1.00 80.56 85 MET A CA 1
ATOM 693 C C . MET A 1 85 ? 8.483 4.247 -15.987 1.00 80.56 85 MET A C 1
ATOM 695 O O . MET A 1 85 ? 8.148 4.013 -14.826 1.00 80.56 85 MET A O 1
ATOM 699 N N . GLN A 1 86 ? 8.510 5.488 -16.483 1.00 72.88 86 GLN A N 1
ATOM 700 C CA . GLN A 1 86 ? 8.108 6.668 -15.712 1.00 72.88 86 GLN A CA 1
ATOM 701 C C . GLN A 1 86 ? 6.589 6.837 -15.661 1.00 72.88 86 GLN A C 1
ATOM 703 O O . GLN A 1 86 ? 6.041 7.114 -14.597 1.00 72.88 86 GLN A O 1
ATOM 708 N N . SER A 1 87 ? 5.900 6.669 -16.793 1.00 73.56 87 SER A N 1
ATOM 709 C CA . SER A 1 87 ? 4.447 6.862 -16.854 1.00 73.56 87 SER A CA 1
ATOM 710 C C . SER A 1 87 ? 3.633 5.666 -16.352 1.00 73.56 87 SER A C 1
ATOM 712 O O . SER A 1 87 ? 2.449 5.843 -16.074 1.00 73.56 87 SER A O 1
ATOM 714 N N . LYS A 1 88 ? 4.245 4.478 -16.230 1.00 67.38 88 LYS A N 1
ATOM 715 C CA . LYS A 1 88 ? 3.622 3.215 -15.785 1.00 67.38 88 LYS A CA 1
ATOM 716 C C . LYS A 1 88 ? 2.223 2.951 -16.391 1.00 67.38 88 LYS A C 1
ATOM 718 O O . LYS A 1 88 ? 1.275 2.718 -15.638 1.00 67.38 88 LYS A O 1
ATOM 723 N N . PRO A 1 89 ? 2.036 3.047 -17.725 1.00 71.00 89 PRO A N 1
ATOM 724 C CA . PRO A 1 89 ? 0.773 2.691 -18.363 1.00 71.00 89 PRO A CA 1
ATOM 725 C C . PRO A 1 89 ? 0.462 1.203 -18.167 1.00 71.00 89 PRO A C 1
ATOM 727 O O . PRO A 1 89 ? 1.368 0.384 -18.062 1.00 71.00 89 PRO A O 1
ATOM 730 N N . LYS A 1 90 ? -0.826 0.849 -18.176 1.00 67.12 90 LYS A N 1
ATOM 731 C CA . LYS A 1 90 ? -1.264 -0.554 -18.171 1.00 67.12 90 LYS A CA 1
ATOM 732 C C . LYS A 1 90 ? -0.712 -1.301 -19.393 1.00 67.12 90 LYS A C 1
ATOM 734 O O . LYS A 1 90 ? -0.816 -0.785 -20.510 1.00 67.12 90 LYS A O 1
ATOM 739 N N . LEU A 1 91 ? -0.138 -2.486 -19.182 1.00 70.50 91 LEU A N 1
ATOM 740 C CA . LEU A 1 91 ? 0.404 -3.341 -20.249 1.00 70.50 91 LEU A CA 1
ATOM 741 C C . LEU A 1 91 ? -0.709 -4.148 -20.932 1.00 70.50 91 LEU A C 1
ATOM 743 O O . LEU A 1 91 ? -1.782 -4.347 -20.358 1.00 70.50 91 LEU A O 1
ATOM 747 N N . LYS A 1 92 ? -0.468 -4.613 -22.165 1.00 67.12 92 LYS A N 1
ATOM 748 C CA . LYS A 1 92 ? -1.464 -5.378 -22.943 1.00 67.12 92 LYS A CA 1
ATOM 749 C C . LYS A 1 92 ? -1.872 -6.700 -22.262 1.00 67.12 92 LYS A C 1
ATOM 751 O O . LYS A 1 92 ? -3.034 -7.083 -22.397 1.00 67.12 92 LYS A O 1
ATOM 756 N N . ASP A 1 93 ? -0.978 -7.320 -21.489 1.00 58.81 93 ASP A N 1
ATOM 757 C CA . ASP A 1 93 ? -1.205 -8.609 -20.808 1.00 58.81 93 ASP A CA 1
ATOM 758 C C . ASP A 1 93 ? -2.053 -8.525 -19.531 1.00 58.81 93 ASP A C 1
ATOM 760 O O . ASP A 1 93 ? -2.553 -9.540 -19.055 1.00 58.81 93 ASP A O 1
ATOM 764 N N . GLU A 1 94 ? -2.331 -7.324 -19.008 1.00 49.84 94 GLU A N 1
ATOM 765 C CA . GLU A 1 94 ? -3.268 -7.149 -17.881 1.00 49.84 94 GLU A CA 1
ATOM 766 C C . GLU A 1 94 ? -4.738 -7.452 -18.256 1.00 49.84 94 GLU A C 1
ATOM 768 O O . GLU A 1 94 ? -5.637 -7.264 -17.439 1.00 49.84 94 GLU A O 1
ATOM 773 N N . LYS A 1 95 ? -5.024 -7.899 -19.488 1.00 42.97 95 LYS A N 1
ATOM 774 C CA . LYS A 1 95 ? -6.381 -8.238 -19.950 1.00 42.97 95 LYS A CA 1
ATOM 775 C C . LYS A 1 95 ? -6.831 -9.678 -19.656 1.00 42.97 95 LYS A C 1
ATOM 777 O O . LYS A 1 95 ? -7.946 -10.006 -20.044 1.00 42.97 95 LYS A O 1
ATOM 782 N N . LEU A 1 96 ? -6.006 -10.530 -19.039 1.00 40.03 96 LEU A N 1
ATOM 783 C CA . LEU A 1 96 ? -6.258 -11.984 -18.987 1.00 40.03 96 LEU A CA 1
ATOM 784 C C . LEU A 1 96 ? -6.466 -12.607 -17.597 1.00 40.03 96 LEU A C 1
ATOM 786 O O . LEU A 1 96 ? -6.584 -13.825 -17.512 1.00 40.03 96 LEU A O 1
ATOM 790 N N . GLU A 1 97 ? -6.575 -11.829 -16.524 1.00 33.53 97 GLU A N 1
ATOM 791 C CA . GLU A 1 97 ? -6.992 -12.370 -15.220 1.00 33.53 97 GLU A CA 1
ATOM 792 C C . GLU A 1 97 ? -8.480 -12.011 -14.979 1.00 33.53 97 GLU A C 1
ATOM 794 O O . GLU A 1 97 ? -8.786 -10.980 -14.380 1.00 33.53 97 GLU A O 1
ATOM 799 N N . GLU A 1 98 ? -9.390 -12.829 -15.541 1.00 35.25 98 GLU A N 1
ATOM 800 C CA . GLU A 1 98 ? -10.805 -12.961 -15.114 1.00 35.25 98 GLU A CA 1
ATOM 801 C C . GLU A 1 98 ? -10.927 -13.922 -13.923 1.00 35.25 98 GLU A C 1
ATOM 803 O O . GLU A 1 98 ? -10.248 -14.977 -13.940 1.00 35.25 98 GLU A O 1
#

Radius of gyration: 19.52 Å; chains: 1; bounding box: 37×26×55 Å

Secondary structure (DSSP, 8-state):
-HHHHHHHHTT--EEEEE--SSTTSPPEEEEEEEEEEEE-SS-EEEEEEEEEE-S-THHHHHHHHHHHHTT--HHHHHHHHHHHHHH-PPPGGGG---

Foldseek 3Di:
DVVLVVQQVVQPWDWDWDDPDDPPDGTWTWTWGWPDWDDDPPDIDTDIDTDTDDPDPCLLVLLLVVCVVVVDDDPRSVVSSVVCVVVVDDGPVVPPDD

pLDDT: mean 83.82, std 14.54, range [33.53, 97.56]

Sequence (98 aa):
MKTFKEYQDNEQLLDIRVVITRPANDPALFESTVKSIKNFKTTMSIVFECHIYTLRQQYAESLLEQLIDDGLSGEELKKSFNRMMQSKPKLKDEKLEE

InterPro domains:
  IPR025573 YwpF-like protein [PF14183] (2-83)

Organism: Staphylococcus aureus (NCBI:txid1280)